Protein AF-A0A7S3GV35-F1 (afdb_monomer_lite)

Radius of gyration: 13.68 Å; chains: 1; bounding box: 38×31×29 Å

Secondary structure (DSSP, 8-state):
-HHHHHHHHHT-HHHHHHHHHHHHHHHT-TTTTTSHHHHHHHHHHHHHTT-HHHHHHHHHHHGGG-TT-HHHHHHHHHHHHHTT-HHHHHHHHTT---HHHHTT-

pLDDT: mean 87.16, std 9.18, range [46.47, 96.06]

Foldseek 3Di:
DVLCVVCVVVVPPVSLVVLLVVLCVQLVDPVRVPPLSSLVSQLSNCVSVLVLVSSLVSLVVCCVVCVQPQVSLQSNLVSCVSVVVNVSSVVSNVSRDDVVSVVVD

Structure (mmCIF, N/CA/C/O backbone):
data_AF-A0A7S3GV35-F1
#
_entry.id   AF-A0A7S3GV35-F1
#
loop_
_atom_site.group_PDB
_atom_site.id
_atom_site.type_symbol
_atom_site.label_atom_id
_atom_site.label_alt_id
_atom_site.label_comp_id
_atom_site.label_asym_id
_atom_site.label_entity_id
_atom_site.label_seq_id
_atom_site.pdbx_PDB_ins_code
_atom_site.Cartn_x
_atom_site.Cartn_y
_atom_site.Cartn_z
_atom_site.occupancy
_atom_site.B_iso_or_equiv
_atom_site.auth_seq_id
_atom_site.auth_comp_id
_atom_site.auth_asym_id
_atom_site.auth_atom_id
_atom_site.pdbx_PDB_model_num
ATOM 1 N N . VAL A 1 1 ? 1.667 -3.696 -10.466 1.00 68.44 1 VAL A N 1
ATOM 2 C CA . VAL A 1 1 ? 0.204 -3.793 -10.217 1.00 68.44 1 VAL A CA 1
ATOM 3 C C . VAL A 1 1 ? -0.459 -4.947 -10.975 1.00 68.44 1 VAL A C 1
ATOM 5 O O . VAL A 1 1 ? -1.003 -5.819 -10.318 1.00 68.44 1 VAL A O 1
ATOM 8 N N . VAL A 1 2 ? -0.361 -5.042 -12.312 1.00 70.31 2 VAL A N 1
ATOM 9 C CA . VAL A 1 2 ? -1.050 -6.094 -13.109 1.00 70.31 2 VAL A CA 1
ATOM 10 C C . VAL A 1 2 ? -0.756 -7.526 -12.635 1.00 70.31 2 VAL A C 1
ATOM 12 O O . VAL A 1 2 ? -1.682 -8.295 -12.399 1.00 70.31 2 VAL A O 1
ATOM 15 N N . PHE A 1 3 ? 0.516 -7.878 -12.426 1.00 65.75 3 PHE A N 1
ATOM 16 C CA . PHE A 1 3 ? 0.887 -9.212 -11.937 1.00 65.75 3 PHE A CA 1
ATOM 17 C C . PHE A 1 3 ? 0.432 -9.492 -10.499 1.0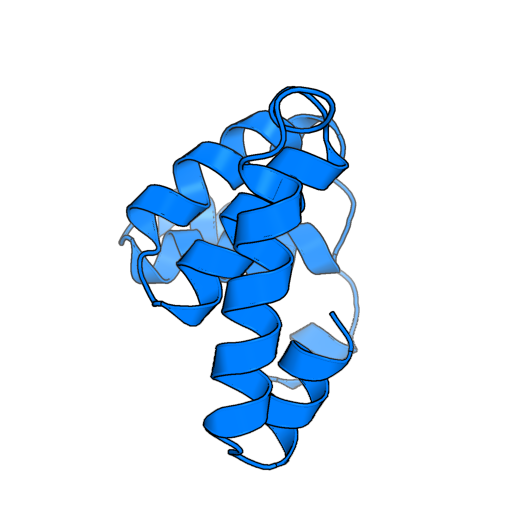0 65.75 3 PHE A C 1
ATOM 19 O O . PHE A 1 3 ? 0.092 -10.629 -10.185 1.00 65.75 3 PHE A O 1
ATOM 26 N N . ALA A 1 4 ? 0.370 -8.464 -9.647 1.00 71.50 4 ALA A N 1
ATOM 27 C CA . ALA A 1 4 ? -0.138 -8.599 -8.284 1.00 71.50 4 ALA A CA 1
ATOM 28 C C . ALA A 1 4 ? -1.649 -8.875 -8.298 1.00 71.50 4 ALA A C 1
ATOM 30 O O . ALA A 1 4 ? -2.089 -9.864 -7.721 1.00 71.50 4 ALA A O 1
ATOM 31 N N . ALA A 1 5 ? -2.416 -8.075 -9.046 1.00 73.31 5 ALA A N 1
ATOM 32 C CA . ALA A 1 5 ? -3.859 -8.246 -9.196 1.00 73.31 5 ALA A CA 1
ATOM 33 C C . ALA A 1 5 ? -4.220 -9.601 -9.831 1.00 73.31 5 ALA A C 1
ATOM 35 O O . ALA A 1 5 ? -5.125 -10.293 -9.364 1.00 73.31 5 ALA A O 1
ATOM 36 N N . LEU A 1 6 ? -3.483 -10.022 -10.866 1.00 70.75 6 LEU A N 1
ATOM 37 C CA . LEU A 1 6 ? -3.679 -11.328 -11.495 1.00 70.75 6 LEU A CA 1
ATOM 38 C C . LEU A 1 6 ? -3.332 -12.467 -10.530 1.00 70.75 6 LEU A C 1
ATOM 40 O O . LEU A 1 6 ? -4.125 -13.389 -10.370 1.00 70.75 6 LEU A O 1
ATOM 44 N N . GLY A 1 7 ? -2.188 -12.377 -9.848 1.00 69.75 7 GLY A N 1
ATOM 45 C CA . GLY A 1 7 ? -1.753 -13.373 -8.873 1.00 69.75 7 GLY A CA 1
ATOM 46 C C . GLY A 1 7 ? -2.726 -13.534 -7.707 1.00 69.75 7 GLY A C 1
ATOM 47 O O . GLY A 1 7 ? -3.019 -14.665 -7.324 1.00 69.75 7 GLY A O 1
ATOM 48 N N . GLN A 1 8 ? -3.278 -12.433 -7.190 1.00 79.06 8 GLN A N 1
ATOM 49 C CA . GLN A 1 8 ? -4.312 -12.453 -6.152 1.00 79.06 8 GLN A CA 1
ATOM 50 C C . GLN A 1 8 ? -5.602 -13.100 -6.663 1.00 79.06 8 GLN A C 1
ATOM 52 O O . GLN A 1 8 ? -6.119 -14.016 -6.027 1.00 79.06 8 GLN A O 1
ATOM 57 N N . LYS A 1 9 ? -6.083 -12.694 -7.845 1.00 80.75 9 LYS A N 1
ATOM 58 C CA . LYS A 1 9 ? -7.329 -13.214 -8.424 1.00 80.75 9 LYS A CA 1
ATOM 59 C C . LYS A 1 9 ? -7.258 -14.706 -8.755 1.00 80.75 9 LYS A C 1
ATOM 61 O O . LYS A 1 9 ? -8.240 -15.417 -8.577 1.00 80.75 9 LYS A O 1
ATOM 66 N N . THR A 1 10 ? -6.126 -15.184 -9.271 1.00 80.94 10 THR A N 1
ATOM 67 C CA . THR A 1 10 ? -5.974 -16.581 -9.712 1.00 80.94 10 THR A CA 1
ATOM 68 C C . THR A 1 10 ? -5.291 -17.470 -8.672 1.00 80.94 10 THR A C 1
ATOM 70 O O . THR A 1 10 ? -5.025 -18.635 -8.961 1.00 80.94 10 THR A O 1
ATOM 73 N N . GLY A 1 11 ? -4.909 -16.931 -7.509 1.00 82.12 11 GLY A N 1
ATOM 74 C CA . GLY A 1 11 ? -4.087 -17.632 -6.514 1.00 82.12 11 GLY A CA 1
ATOM 75 C C . GLY A 1 11 ? -2.702 -18.054 -7.029 1.00 82.12 11 GLY A C 1
ATOM 76 O O . GLY A 1 11 ? -2.082 -18.969 -6.483 1.00 82.12 11 GLY A O 1
ATOM 77 N N . SER A 1 12 ? -2.207 -17.433 -8.106 1.00 88.19 12 SER A N 1
ATOM 78 C CA . SER A 1 12 ? -0.971 -17.860 -8.762 1.00 88.19 12 SER A CA 1
ATOM 79 C C . SER A 1 12 ? 0.256 -17.323 -8.034 1.00 88.19 12 SER A C 1
ATOM 81 O O . SER A 1 12 ? 0.581 -16.136 -8.097 1.00 88.19 12 SER A O 1
ATOM 83 N N . ARG A 1 13 ? 0.988 -18.233 -7.387 1.00 85.69 13 ARG A N 1
ATOM 84 C CA . ARG A 1 13 ? 2.236 -17.919 -6.676 1.00 85.69 13 ARG A CA 1
ATOM 85 C C . ARG A 1 13 ? 3.328 -17.371 -7.596 1.00 85.69 13 ARG A C 1
ATOM 87 O O . ARG A 1 13 ? 4.116 -16.540 -7.161 1.00 85.69 13 ARG A O 1
ATOM 94 N N . GLU A 1 14 ? 3.369 -17.808 -8.852 1.00 87.25 14 GLU A N 1
ATOM 95 C CA . GLU A 1 14 ? 4.352 -17.337 -9.836 1.00 87.25 14 GLU A CA 1
ATOM 96 C C . GLU A 1 14 ? 4.142 -15.862 -10.177 1.00 87.25 14 GLU A C 1
ATOM 98 O O . GLU A 1 14 ? 5.087 -15.077 -10.124 1.00 87.25 14 GLU A O 1
ATOM 103 N N . HIS A 1 15 ? 2.894 -15.460 -10.433 1.00 85.31 15 HIS A N 1
ATOM 104 C CA . HIS A 1 15 ? 2.562 -14.064 -10.709 1.00 85.31 15 HIS A CA 1
ATOM 105 C C . HIS A 1 15 ? 2.813 -13.162 -9.493 1.00 85.31 15 HIS A C 1
ATOM 107 O O . HIS A 1 15 ? 3.324 -12.055 -9.655 1.00 85.31 15 HIS A O 1
ATOM 113 N N . LEU A 1 16 ? 2.536 -13.646 -8.275 1.00 82.44 16 LEU A N 1
ATOM 114 C CA . LEU A 1 16 ? 2.859 -12.915 -7.043 1.00 82.44 16 LEU A CA 1
ATOM 115 C C . LEU A 1 16 ? 4.374 -12.739 -6.864 1.00 82.44 16 LEU A C 1
ATOM 117 O O . LEU A 1 16 ? 4.830 -11.644 -6.540 1.00 82.44 16 LEU A O 1
ATOM 121 N N . LYS A 1 17 ? 5.165 -13.783 -7.139 1.00 87.31 17 LYS A N 1
ATOM 122 C CA . LYS A 1 17 ? 6.631 -13.714 -7.079 1.00 87.31 17 LYS A CA 1
ATOM 123 C C . LYS A 1 17 ? 7.198 -12.753 -8.125 1.00 87.31 17 LYS A C 1
ATOM 125 O O . LYS A 1 17 ? 8.089 -11.968 -7.814 1.00 87.31 17 LYS A O 1
ATOM 130 N N . LEU A 1 18 ? 6.666 -12.776 -9.347 1.00 87.94 18 LEU A N 1
ATOM 131 C CA . LEU A 1 18 ? 7.079 -11.848 -10.399 1.00 87.94 18 LEU A CA 1
ATOM 132 C C . LEU A 1 18 ? 6.726 -10.400 -10.035 1.00 87.94 18 LEU A C 1
ATOM 134 O O . LEU A 1 18 ? 7.547 -9.502 -10.206 1.00 87.94 18 LEU A O 1
ATOM 138 N N . ALA A 1 19 ? 5.533 -10.171 -9.480 1.00 85.38 19 ALA A N 1
ATOM 139 C CA . ALA A 1 19 ? 5.135 -8.855 -8.992 1.00 85.38 19 ALA A CA 1
ATOM 140 C C . ALA A 1 19 ? 6.102 -8.334 -7.920 1.00 85.38 19 ALA A C 1
ATOM 142 O O . ALA A 1 19 ? 6.559 -7.199 -8.019 1.00 85.38 19 ALA A O 1
ATOM 143 N N . GLN A 1 20 ? 6.462 -9.177 -6.949 1.00 86.62 20 GLN A N 1
ATOM 144 C CA . GLN A 1 20 ? 7.430 -8.841 -5.907 1.00 86.62 20 GLN A CA 1
ATOM 145 C C . GLN A 1 20 ? 8.790 -8.430 -6.495 1.00 86.62 20 GLN A C 1
ATOM 147 O O . GLN A 1 20 ? 9.328 -7.389 -6.127 1.00 86.62 20 GLN A O 1
ATOM 152 N N . GLN A 1 21 ? 9.329 -9.212 -7.436 1.00 88.50 21 GLN A N 1
ATOM 153 C CA . GLN A 1 21 ? 10.618 -8.915 -8.071 1.00 88.50 21 GLN A CA 1
ATOM 154 C C . GLN A 1 21 ? 10.603 -7.572 -8.807 1.00 88.50 21 GLN A C 1
ATOM 156 O O . GLN A 1 21 ? 11.550 -6.797 -8.695 1.00 88.50 21 GLN A O 1
ATOM 161 N N . LEU A 1 22 ? 9.516 -7.273 -9.523 1.00 88.25 22 LEU A N 1
ATOM 162 C CA . LEU A 1 22 ? 9.362 -6.003 -10.233 1.00 88.25 22 LEU A CA 1
ATOM 163 C C . LEU A 1 22 ? 9.253 -4.818 -9.269 1.00 88.25 22 LEU A C 1
ATOM 165 O O . LEU A 1 22 ? 9.874 -3.782 -9.498 1.00 88.25 22 LEU A O 1
ATOM 169 N N . PHE A 1 23 ? 8.505 -4.972 -8.176 1.00 88.75 23 PHE A N 1
ATOM 170 C CA . PHE A 1 23 ? 8.389 -3.932 -7.159 1.00 88.75 23 PHE A CA 1
ATOM 171 C C . PHE A 1 23 ? 9.719 -3.654 -6.457 1.00 88.75 23 PHE A C 1
ATOM 173 O O . PHE A 1 23 ? 10.083 -2.493 -6.284 1.00 88.75 23 PHE A O 1
ATOM 180 N N . GLN A 1 24 ? 10.471 -4.699 -6.109 1.00 85.31 24 GLN A N 1
ATOM 181 C CA . GLN A 1 24 ? 11.794 -4.545 -5.513 1.00 85.31 24 GLN A CA 1
ATOM 182 C C . GLN A 1 24 ? 12.781 -3.883 -6.481 1.00 85.31 24 GLN A C 1
ATOM 184 O O . GLN A 1 24 ? 13.547 -3.023 -6.061 1.00 85.31 24 GLN A O 1
ATOM 189 N N . LEU A 1 25 ? 12.750 -4.244 -7.769 1.00 88.25 25 LEU A N 1
ATOM 190 C CA . LEU A 1 25 ? 13.627 -3.656 -8.784 1.00 88.25 25 LEU A CA 1
ATOM 191 C C . LEU A 1 25 ? 13.447 -2.135 -8.886 1.00 88.25 25 LEU A C 1
ATOM 193 O O . LEU A 1 25 ? 14.431 -1.402 -8.915 1.00 88.25 25 LEU A O 1
ATOM 197 N N . VAL A 1 26 ? 12.198 -1.664 -8.925 1.00 84.50 26 VAL A N 1
ATOM 198 C CA . VAL A 1 26 ? 11.899 -0.226 -8.999 1.00 84.50 26 VAL A CA 1
ATOM 199 C C . VAL A 1 26 ? 12.198 0.456 -7.668 1.00 84.50 26 VAL A C 1
ATOM 201 O O . VAL A 1 26 ? 12.875 1.477 -7.636 1.00 84.50 26 VAL A O 1
ATOM 204 N N . GLY A 1 27 ? 11.742 -0.122 -6.557 1.00 80.44 27 GLY A N 1
ATOM 205 C CA . GLY A 1 27 ? 11.876 0.484 -5.236 1.00 80.44 27 GLY A CA 1
ATOM 206 C C . GLY A 1 27 ? 13.316 0.582 -4.719 1.00 80.44 27 GLY A C 1
ATOM 207 O O . GLY A 1 27 ? 13.637 1.512 -3.983 1.00 80.44 27 GLY A O 1
ATOM 208 N N . ALA A 1 28 ? 14.193 -0.336 -5.133 1.00 83.94 28 ALA A N 1
ATOM 209 C CA . ALA A 1 28 ? 15.619 -0.312 -4.808 1.00 83.94 28 ALA A CA 1
ATOM 210 C C . ALA A 1 28 ? 16.471 0.466 -5.829 1.00 83.94 28 ALA A C 1
ATOM 212 O O . ALA A 1 28 ? 17.685 0.576 -5.649 1.00 83.94 28 ALA A O 1
ATOM 213 N N . SER A 1 29 ? 15.873 0.989 -6.908 1.00 87.31 29 SER A N 1
ATOM 214 C CA . SER A 1 29 ? 16.602 1.787 -7.895 1.00 87.31 29 SER A CA 1
ATOM 215 C C . SER A 1 29 ? 17.080 3.095 -7.274 1.00 87.31 29 SER A C 1
ATOM 217 O O . SER A 1 29 ? 16.279 3.852 -6.732 1.00 87.31 29 SER A O 1
ATOM 219 N N . ALA A 1 30 ? 18.366 3.413 -7.435 1.00 80.38 30 ALA A N 1
ATOM 220 C CA . ALA A 1 30 ? 18.949 4.663 -6.945 1.00 80.38 30 ALA A CA 1
ATOM 221 C C . ALA A 1 30 ? 18.307 5.924 -7.557 1.00 80.38 30 ALA A C 1
ATOM 223 O O . ALA A 1 30 ? 18.396 6.994 -6.966 1.00 80.38 30 ALA A O 1
ATOM 224 N N . SER A 1 31 ? 17.667 5.815 -8.729 1.00 82.56 31 SER A N 1
ATOM 225 C CA . SER A 1 31 ? 16.936 6.935 -9.339 1.00 82.56 31 SER A CA 1
ATOM 226 C C . SER A 1 31 ? 15.533 7.123 -8.763 1.00 82.56 31 SER A C 1
ATOM 228 O O . SER A 1 31 ? 15.029 8.241 -8.749 1.00 82.56 31 SER A O 1
ATOM 230 N N . GLU A 1 32 ? 14.905 6.045 -8.282 1.00 78.50 32 GLU A N 1
ATOM 231 C CA . GLU A 1 32 ? 13.486 6.041 -7.913 1.00 78.50 32 GLU A CA 1
ATOM 232 C C . GLU A 1 32 ? 13.251 5.911 -6.405 1.00 78.50 32 GLU A C 1
AT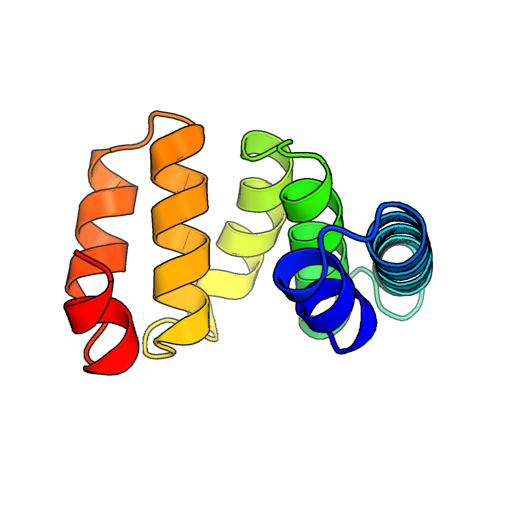OM 234 O O . GLU A 1 32 ? 12.150 6.212 -5.951 1.00 78.50 32 GLU A O 1
ATOM 239 N N . CYS A 1 33 ? 14.235 5.479 -5.609 1.00 79.62 33 CYS A N 1
ATOM 240 C CA . CYS A 1 33 ? 14.041 5.118 -4.198 1.00 79.62 33 CYS A CA 1
ATOM 241 C C . CYS A 1 33 ? 13.493 6.263 -3.331 1.00 79.62 33 CYS A C 1
ATOM 243 O O . CYS A 1 33 ? 12.722 6.020 -2.402 1.00 79.62 33 CYS A O 1
ATOM 245 N N . ASP A 1 34 ? 13.838 7.510 -3.663 1.00 84.62 34 ASP A N 1
ATOM 246 C CA . ASP A 1 34 ? 13.355 8.709 -2.967 1.00 84.62 34 ASP A CA 1
ATOM 247 C C . ASP A 1 34 ? 12.152 9.375 -3.640 1.00 84.62 34 ASP A C 1
ATOM 249 O O . ASP A 1 34 ? 11.679 10.420 -3.196 1.00 84.62 34 ASP A O 1
ATOM 253 N N . THR A 1 35 ? 11.601 8.745 -4.673 1.00 92.12 35 THR A N 1
ATOM 254 C CA . THR A 1 35 ? 10.385 9.207 -5.339 1.00 92.12 35 THR A CA 1
ATOM 255 C C . THR A 1 35 ? 9.141 8.571 -4.721 1.00 92.12 35 THR A C 1
ATOM 257 O O . THR A 1 35 ? 9.186 7.500 -4.106 1.00 92.12 35 THR A O 1
ATOM 260 N N . ILE A 1 36 ? 7.990 9.215 -4.923 1.00 91.38 36 ILE A N 1
ATOM 261 C CA . ILE A 1 36 ? 6.693 8.667 -4.515 1.00 91.38 36 ILE A CA 1
ATOM 262 C C . ILE A 1 36 ? 6.435 7.291 -5.171 1.00 91.38 36 ILE A C 1
ATOM 264 O O . ILE A 1 36 ? 6.148 6.347 -4.428 1.00 91.38 36 ILE A O 1
ATOM 268 N N . PRO A 1 37 ? 6.602 7.108 -6.501 1.00 89.38 37 PRO A N 1
ATOM 269 C CA . PRO A 1 37 ? 6.408 5.803 -7.139 1.00 89.38 37 PRO A CA 1
ATOM 270 C C . PRO A 1 37 ? 7.340 4.705 -6.609 1.00 89.38 37 PRO A C 1
ATOM 272 O O . PRO A 1 37 ? 6.898 3.571 -6.409 1.00 89.38 37 PRO A O 1
ATOM 275 N N . GLY A 1 38 ? 8.611 5.018 -6.333 1.00 89.94 38 GLY A N 1
ATOM 276 C CA . GLY A 1 38 ? 9.552 4.045 -5.767 1.00 89.94 38 GLY A CA 1
ATOM 277 C C . GLY A 1 38 ? 9.147 3.585 -4.366 1.00 89.94 38 GLY A C 1
ATOM 278 O O . GLY A 1 38 ? 9.149 2.385 -4.076 1.00 89.94 38 GLY A O 1
ATOM 279 N N . ARG A 1 39 ? 8.689 4.515 -3.519 1.00 93.00 39 ARG A N 1
ATOM 280 C CA . ARG A 1 39 ? 8.165 4.204 -2.179 1.00 93.00 39 ARG A CA 1
ATOM 281 C C . ARG A 1 39 ? 6.880 3.375 -2.241 1.00 93.00 39 ARG A C 1
ATOM 283 O O . ARG A 1 39 ? 6.758 2.408 -1.495 1.00 93.00 39 ARG A O 1
ATOM 290 N N . GLN A 1 40 ? 5.967 3.673 -3.168 1.00 91.56 40 GLN A N 1
ATOM 291 C CA . GLN A 1 40 ? 4.777 2.842 -3.413 1.00 91.56 40 GLN A CA 1
ATOM 292 C C . GLN A 1 40 ? 5.145 1.423 -3.882 1.00 91.56 40 GLN A C 1
ATOM 294 O O . GLN A 1 40 ? 4.502 0.451 -3.475 1.00 91.56 40 GLN A O 1
ATOM 299 N N . CYS A 1 41 ? 6.204 1.277 -4.687 1.00 90.69 41 CYS A N 1
ATOM 300 C CA . CYS A 1 41 ? 6.709 -0.035 -5.092 1.00 90.69 41 CYS A CA 1
ATOM 301 C C . CYS A 1 41 ? 7.251 -0.826 -3.895 1.00 90.69 41 CYS A C 1
ATOM 303 O O . CYS A 1 41 ? 6.862 -1.979 -3.712 1.00 90.69 41 CYS A O 1
ATOM 305 N N . MET A 1 42 ? 8.078 -0.217 -3.038 1.00 91.88 42 MET A N 1
ATOM 306 C CA . MET A 1 42 ? 8.567 -0.892 -1.828 1.00 91.88 42 MET A CA 1
ATOM 307 C C . MET A 1 42 ? 7.431 -1.264 -0.870 1.00 91.88 42 MET A C 1
ATOM 309 O O . MET A 1 42 ? 7.396 -2.400 -0.399 1.00 91.88 42 MET A O 1
ATOM 313 N N . ALA A 1 43 ? 6.462 -0.366 -0.651 1.00 93.25 43 ALA A N 1
ATOM 314 C CA . ALA A 1 43 ? 5.265 -0.666 0.133 1.00 93.25 43 ALA A CA 1
ATOM 315 C C . ALA A 1 43 ? 4.532 -1.900 -0.417 1.00 93.25 43 ALA A C 1
ATOM 317 O O . ALA A 1 43 ? 4.284 -2.850 0.320 1.00 93.25 43 ALA A O 1
ATOM 318 N N . SER A 1 44 ? 4.268 -1.926 -1.729 1.00 91.25 44 SER A N 1
ATOM 319 C CA . SER A 1 44 ? 3.594 -3.044 -2.405 1.00 91.25 44 SER A CA 1
ATOM 320 C C . SER A 1 44 ? 4.378 -4.357 -2.293 1.00 91.25 44 SER A C 1
ATOM 322 O O . SER A 1 44 ? 3.785 -5.423 -2.136 1.00 91.25 44 SER A O 1
ATOM 324 N N . CYS A 1 45 ? 5.712 -4.298 -2.352 1.00 91.38 45 CYS A N 1
ATOM 325 C CA . CYS A 1 45 ? 6.582 -5.461 -2.176 1.00 91.38 45 CYS A CA 1
ATOM 326 C C . CYS A 1 45 ? 6.403 -6.089 -0.786 1.00 91.38 45 CYS A C 1
ATOM 328 O O . CYS A 1 45 ? 6.113 -7.282 -0.676 1.00 91.38 45 CYS A O 1
ATOM 330 N N . PHE A 1 46 ? 6.510 -5.276 0.268 1.00 91.69 46 PHE A N 1
ATOM 331 C CA . PHE A 1 46 ? 6.339 -5.738 1.645 1.00 91.69 46 PHE A CA 1
ATOM 332 C C . PHE A 1 46 ? 4.905 -6.179 1.944 1.00 91.69 46 PHE A C 1
ATOM 334 O O . PHE A 1 46 ? 4.700 -7.154 2.669 1.00 91.69 46 PHE A O 1
ATOM 341 N N . PHE A 1 47 ? 3.916 -5.548 1.310 1.00 90.75 47 PHE A N 1
ATOM 342 C CA . PHE A 1 47 ? 2.517 -5.956 1.406 1.00 90.75 47 PHE A CA 1
ATOM 343 C C . PHE A 1 47 ? 2.300 -7.383 0.884 1.00 90.75 47 PHE A C 1
ATOM 345 O O . PHE A 1 47 ? 1.670 -8.205 1.550 1.00 90.75 47 PHE A O 1
ATOM 352 N N . LEU A 1 48 ? 2.881 -7.724 -0.275 1.00 88.50 48 LEU A N 1
ATOM 353 C CA . LEU A 1 48 ? 2.825 -9.087 -0.822 1.00 88.50 48 LEU A CA 1
ATOM 354 C C . LEU A 1 48 ? 3.526 -10.116 0.079 1.00 88.50 48 LEU A C 1
ATOM 356 O O . LEU A 1 48 ? 3.123 -11.280 0.109 1.00 88.50 48 LEU A O 1
ATOM 360 N N . LEU A 1 49 ? 4.544 -9.687 0.829 1.00 89.44 49 LEU A N 1
ATOM 361 C CA . LEU A 1 49 ? 5.258 -10.508 1.809 1.00 89.44 49 LEU A CA 1
ATOM 362 C C . LEU A 1 49 ? 4.558 -10.595 3.169 1.00 89.44 49 LEU A C 1
ATOM 364 O O . LEU A 1 49 ? 5.021 -11.337 4.033 1.00 89.44 49 LEU A O 1
ATOM 368 N N . LYS A 1 50 ? 3.450 -9.867 3.359 1.00 91.00 50 LYS A N 1
ATOM 369 C CA . LYS A 1 50 ? 2.762 -9.702 4.650 1.00 91.00 50 LYS A CA 1
ATOM 370 C C . LYS A 1 50 ? 3.651 -9.098 5.746 1.00 91.00 50 LYS A C 1
ATOM 372 O O . LYS A 1 50 ? 3.394 -9.294 6.930 1.00 91.00 50 LYS A O 1
ATOM 377 N N . GLN A 1 51 ? 4.687 -8.357 5.359 1.00 93.75 51 GLN A N 1
ATOM 378 C CA . GLN A 1 51 ? 5.539 -7.592 6.270 1.00 93.75 51 GLN A CA 1
ATOM 379 C C . GLN A 1 51 ? 4.945 -6.193 6.435 1.00 93.75 51 GLN A C 1
ATOM 381 O O . GLN A 1 51 ? 5.416 -5.217 5.852 1.00 93.75 51 GLN A O 1
ATOM 386 N N . PHE A 1 52 ? 3.834 -6.110 7.163 1.00 94.31 52 PHE A N 1
ATOM 387 C CA . PHE A 1 52 ? 3.041 -4.883 7.224 1.00 94.31 52 PHE A CA 1
ATOM 388 C C . PHE A 1 52 ? 3.749 -3.744 7.962 1.00 94.31 52 PHE A C 1
ATOM 390 O O . PHE A 1 52 ? 3.612 -2.601 7.539 1.00 94.31 52 PHE A O 1
ATOM 397 N N . ASP A 1 53 ? 4.564 -4.038 8.978 1.00 95.56 53 ASP A N 1
ATOM 398 C CA . ASP A 1 53 ? 5.382 -3.025 9.659 1.00 95.56 53 ASP A CA 1
ATOM 399 C C . ASP A 1 53 ? 6.343 -2.325 8.687 1.00 95.56 53 ASP A C 1
ATOM 401 O O . ASP A 1 53 ? 6.389 -1.095 8.625 1.00 95.56 53 ASP A O 1
ATOM 405 N N . ASP A 1 54 ? 7.044 -3.105 7.858 1.00 94.62 54 ASP A N 1
ATOM 406 C CA . ASP A 1 54 ? 7.950 -2.577 6.837 1.00 94.62 54 ASP A CA 1
ATOM 407 C C . ASP A 1 54 ? 7.174 -1.806 5.760 1.00 94.62 54 ASP A C 1
ATOM 409 O O . ASP A 1 54 ? 7.576 -0.711 5.366 1.00 94.62 54 ASP A O 1
ATOM 413 N N . ALA A 1 55 ? 6.019 -2.320 5.319 1.00 94.69 55 ALA A N 1
ATOM 414 C CA . ALA A 1 55 ? 5.159 -1.628 4.358 1.00 94.69 55 ALA A CA 1
ATOM 415 C C . ALA A 1 55 ? 4.692 -0.258 4.885 1.00 94.69 55 ALA A C 1
ATOM 417 O O . ALA A 1 55 ? 4.700 0.729 4.142 1.00 94.69 55 ALA A O 1
ATOM 418 N N . LEU A 1 56 ? 4.339 -0.172 6.172 1.00 95.94 56 LEU A N 1
ATOM 419 C CA . LEU A 1 56 ? 3.878 1.062 6.806 1.00 95.94 56 LEU A CA 1
ATOM 420 C C . LEU A 1 56 ? 4.950 2.149 6.850 1.00 95.94 56 LEU A C 1
ATOM 422 O O . LEU A 1 56 ? 4.594 3.320 6.736 1.00 95.94 56 LEU A O 1
ATOM 426 N N . VAL A 1 57 ? 6.240 1.808 6.945 1.00 95.75 57 VAL A N 1
ATOM 427 C CA . VAL A 1 57 ? 7.329 2.801 6.858 1.00 95.75 57 VAL A CA 1
ATOM 428 C C . VAL A 1 57 ? 7.238 3.584 5.545 1.00 95.75 57 VAL A C 1
ATOM 430 O O . VAL A 1 57 ? 7.302 4.818 5.535 1.00 95.75 57 VAL A O 1
ATOM 433 N N . TYR A 1 58 ? 7.022 2.881 4.431 1.00 94.94 58 TYR A N 1
ATOM 434 C CA . TYR A 1 58 ? 6.898 3.503 3.115 1.00 94.94 58 TYR A CA 1
ATOM 435 C C . TYR A 1 58 ? 5.560 4.220 2.949 1.00 94.94 58 TYR A C 1
ATOM 437 O O . TYR A 1 58 ? 5.552 5.375 2.518 1.00 94.94 58 TYR A O 1
ATOM 445 N N . LEU A 1 59 ? 4.445 3.592 3.338 1.00 94.69 59 LEU A N 1
ATOM 446 C CA . LEU A 1 59 ? 3.116 4.199 3.216 1.00 94.69 59 LEU A CA 1
ATOM 447 C C . LEU A 1 59 ? 3.007 5.497 4.029 1.00 94.69 59 LEU A C 1
ATOM 449 O O . LEU A 1 59 ? 2.573 6.515 3.494 1.00 94.69 59 LEU A O 1
ATOM 453 N N . LYS A 1 60 ? 3.495 5.519 5.278 1.00 95.25 60 LYS A N 1
ATOM 454 C CA . LYS A 1 60 ? 3.517 6.730 6.120 1.00 95.25 60 LYS A CA 1
ATOM 455 C C . LYS A 1 60 ? 4.315 7.862 5.476 1.00 95.25 60 LYS A C 1
ATOM 457 O O . LYS A 1 60 ? 3.915 9.019 5.581 1.00 95.25 60 LYS A O 1
ATOM 462 N N . SER A 1 61 ? 5.399 7.540 4.765 1.00 95.00 61 SER A N 1
ATOM 463 C CA . SER A 1 61 ? 6.233 8.548 4.098 1.00 95.00 61 SER A CA 1
ATOM 464 C C . SER A 1 61 ? 5.560 9.225 2.899 1.00 95.00 61 SER A C 1
ATOM 466 O O . SER A 1 61 ? 5.911 10.356 2.572 1.00 95.00 61 SER A O 1
ATOM 468 N N . VAL A 1 62 ? 4.580 8.568 2.265 1.00 94.69 62 VAL A N 1
ATOM 469 C CA . VAL A 1 62 ? 3.848 9.120 1.112 1.00 94.69 62 VAL A CA 1
ATOM 470 C C . VAL A 1 62 ? 2.402 9.517 1.433 1.00 94.69 62 VAL A C 1
ATOM 472 O O . VAL A 1 62 ? 1.776 10.205 0.633 1.00 94.69 62 VAL A O 1
ATOM 475 N N . LYS A 1 63 ? 1.886 9.171 2.619 1.00 93.62 63 LYS A N 1
ATOM 476 C CA . LYS A 1 63 ? 0.527 9.499 3.092 1.00 93.62 63 LYS A CA 1
ATOM 477 C C . LYS A 1 63 ? 0.094 10.955 2.844 1.00 93.62 63 LYS A C 1
ATOM 479 O O . LYS A 1 63 ? -1.034 11.141 2.391 1.00 93.62 63 LYS A O 1
ATOM 484 N N . PRO A 1 64 ? 0.930 11.994 3.068 1.00 94.25 64 PRO A N 1
ATOM 485 C CA . PRO A 1 64 ? 0.516 13.382 2.835 1.00 94.25 64 PRO A CA 1
ATOM 486 C C . PRO A 1 64 ? 0.095 13.696 1.392 1.00 94.25 64 PRO A C 1
ATOM 488 O O . PRO A 1 64 ? -0.618 14.671 1.175 1.00 94.25 64 PRO A O 1
ATOM 491 N N . TYR A 1 65 ? 0.522 12.889 0.415 1.00 92.69 65 TYR A N 1
ATOM 492 C CA . TYR A 1 65 ? 0.202 13.075 -1.003 1.00 92.69 65 TYR A CA 1
ATOM 493 C C . TYR A 1 65 ? -1.090 12.359 -1.437 1.00 92.69 65 TYR A C 1
ATOM 495 O O . TYR A 1 65 ? -1.581 12.630 -2.529 1.00 92.69 65 TYR A O 1
ATOM 503 N N . PHE A 1 66 ? -1.644 11.474 -0.598 1.00 91.94 66 PHE A N 1
ATOM 504 C CA . PHE A 1 66 ? -2.747 10.562 -0.943 1.00 91.94 66 PHE A CA 1
ATOM 505 C C . PHE A 1 66 ? -3.876 10.545 0.098 1.00 91.94 66 PHE A C 1
ATOM 507 O O . PHE A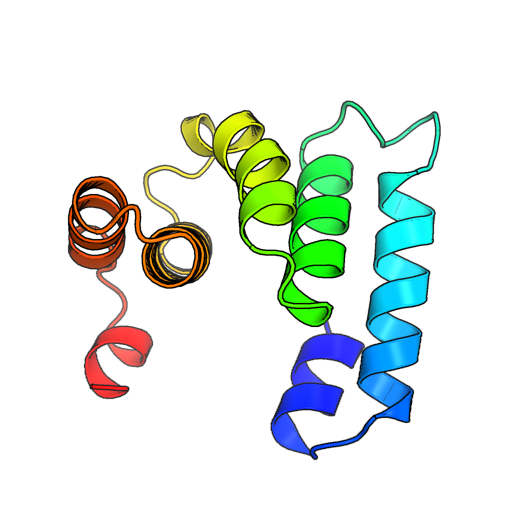 1 66 ? -4.657 9.606 0.157 1.00 91.94 66 PHE A O 1
ATOM 514 N N . SER A 1 67 ? -3.991 11.577 0.935 1.00 82.06 67 SER A N 1
ATOM 515 C CA . SER A 1 67 ? -4.963 11.607 2.041 1.00 82.06 67 SER A CA 1
ATOM 516 C C . SER A 1 67 ? -6.432 11.456 1.619 1.00 82.06 67 SER A C 1
ATOM 518 O O . SER A 1 67 ? -7.240 11.004 2.421 1.00 82.06 67 SER A O 1
ATOM 520 N N . ASN A 1 68 ? -6.778 11.806 0.378 1.00 88.19 68 ASN A N 1
ATOM 521 C CA . ASN A 1 68 ? -8.131 11.661 -0.176 1.00 88.19 68 ASN A CA 1
ATOM 522 C C . ASN A 1 68 ? -8.239 10.526 -1.210 1.00 88.19 68 ASN A C 1
ATOM 524 O O . ASN A 1 68 ? -9.214 10.477 -1.955 1.00 88.19 68 ASN A O 1
ATOM 528 N N . ASP A 1 69 ? -7.220 9.676 -1.322 1.00 93.06 69 ASP A N 1
ATOM 529 C CA . ASP A 1 69 ? -7.207 8.559 -2.262 1.00 93.06 69 ASP A CA 1
ATOM 530 C C . ASP A 1 69 ? -7.757 7.307 -1.568 1.00 93.06 69 ASP A C 1
ATOM 532 O O . ASP A 1 69 ? -7.211 6.840 -0.566 1.00 93.06 69 ASP A O 1
ATOM 536 N N . ASP A 1 70 ? -8.880 6.801 -2.073 1.00 90.44 70 ASP A N 1
ATOM 537 C CA . ASP A 1 70 ? -9.585 5.671 -1.466 1.00 90.44 70 ASP A CA 1
ATOM 538 C C . ASP A 1 70 ? -8.770 4.374 -1.532 1.00 90.44 70 ASP A C 1
ATOM 540 O O . ASP A 1 70 ? -8.760 3.622 -0.557 1.00 90.44 70 ASP A O 1
ATOM 544 N N . ASP A 1 71 ? -8.063 4.129 -2.641 1.00 90.00 71 ASP A N 1
ATOM 545 C CA . ASP A 1 71 ? -7.245 2.925 -2.823 1.00 90.00 71 ASP A CA 1
ATOM 546 C C . ASP A 1 71 ? -6.079 2.938 -1.816 1.00 90.00 71 ASP A C 1
ATOM 548 O O . ASP A 1 71 ? -5.817 1.949 -1.127 1.00 90.00 71 ASP A O 1
ATOM 552 N N . PHE A 1 72 ? -5.425 4.094 -1.655 1.00 92.94 72 PHE A N 1
ATOM 553 C CA . PHE A 1 72 ? -4.375 4.288 -0.659 1.00 92.94 72 PHE A CA 1
ATOM 554 C C . PHE A 1 72 ? -4.901 4.133 0.770 1.00 92.94 72 PHE A C 1
ATOM 556 O O . PHE A 1 72 ? -4.292 3.423 1.570 1.00 92.94 72 PHE A O 1
ATOM 563 N N . ASN A 1 73 ? -6.010 4.795 1.115 1.00 93.06 73 ASN A N 1
ATOM 564 C CA . ASN A 1 73 ? -6.578 4.751 2.463 1.00 93.06 73 ASN A CA 1
ATOM 565 C C . ASN A 1 73 ? -7.045 3.340 2.843 1.00 93.06 73 ASN A C 1
ATOM 567 O O . ASN A 1 73 ? -6.896 2.937 4.001 1.00 93.06 73 ASN A O 1
ATOM 571 N N . TRP A 1 74 ? -7.546 2.574 1.873 1.00 92.19 74 TRP A N 1
ATOM 572 C CA . TRP A 1 74 ? -7.876 1.167 2.048 1.00 92.19 74 TRP A CA 1
ATOM 573 C C . TRP A 1 74 ? -6.637 0.331 2.376 1.00 92.19 74 TRP A C 1
ATOM 575 O O . TRP A 1 74 ? -6.565 -0.263 3.455 1.00 92.19 74 TRP A O 1
ATOM 585 N N . ASP A 1 75 ? -5.627 0.338 1.502 1.00 92.69 75 ASP A N 1
ATOM 586 C CA . ASP A 1 75 ? -4.403 -0.446 1.698 1.00 92.69 75 ASP A CA 1
ATOM 587 C C . ASP A 1 75 ? -3.679 -0.041 2.989 1.00 92.69 75 ASP A C 1
ATOM 589 O O . ASP A 1 75 ? -3.228 -0.891 3.763 1.00 92.69 75 ASP A O 1
ATOM 593 N N . TYR A 1 76 ? -3.623 1.261 3.273 1.00 95.50 76 TYR A N 1
ATOM 594 C CA . TYR A 1 76 ? -3.050 1.799 4.500 1.00 95.50 76 TYR A CA 1
ATOM 595 C C . TYR A 1 76 ? -3.796 1.320 5.747 1.00 95.50 76 TYR A C 1
ATOM 597 O O . TYR A 1 76 ? -3.171 0.852 6.700 1.00 95.50 76 TYR A O 1
ATOM 605 N N . GLY A 1 77 ? -5.129 1.375 5.727 1.00 94.75 77 GLY A N 1
ATOM 606 C CA . GLY A 1 77 ? -5.965 0.893 6.818 1.00 94.75 77 GLY A CA 1
ATOM 607 C C . GLY A 1 77 ? -5.768 -0.597 7.098 1.00 94.75 77 GLY A C 1
ATOM 608 O O . GLY A 1 77 ? -5.616 -0.998 8.254 1.00 94.75 77 GLY A O 1
ATOM 609 N N . ILE A 1 78 ? -5.690 -1.417 6.045 1.00 94.00 78 ILE A N 1
ATOM 610 C CA . ILE A 1 78 ? -5.440 -2.860 6.153 1.00 94.00 78 ILE A CA 1
ATOM 611 C C . ILE A 1 78 ? -4.032 -3.140 6.692 1.00 94.00 78 ILE A C 1
ATOM 613 O O . ILE A 1 78 ? -3.875 -3.998 7.567 1.00 94.00 78 ILE A O 1
ATOM 617 N N . ALA A 1 79 ? -3.012 -2.409 6.232 1.00 95.69 79 ALA A N 1
ATOM 618 C CA . ALA A 1 79 ? -1.655 -2.532 6.760 1.00 95.69 79 ALA A CA 1
ATOM 619 C C . ALA A 1 79 ? -1.5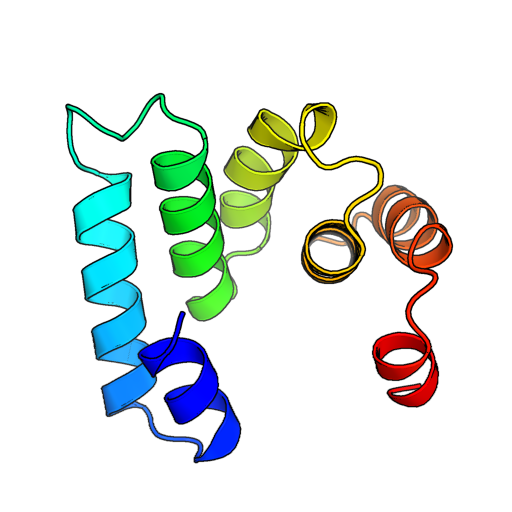94 -2.173 8.255 1.00 95.69 79 ALA A C 1
ATOM 621 O O . ALA A 1 79 ? -1.053 -2.949 9.042 1.00 95.69 79 ALA A O 1
ATOM 622 N N . CYS A 1 80 ? -2.216 -1.061 8.666 1.00 96.06 80 CYS A N 1
ATOM 623 C CA . CYS A 1 80 ? -2.321 -0.661 10.072 1.00 96.06 80 CYS A CA 1
ATOM 624 C C . CYS A 1 80 ? -3.025 -1.727 10.922 1.00 96.06 80 CYS A C 1
ATOM 626 O O . CYS A 1 80 ? -2.545 -2.062 12.002 1.00 96.06 80 CYS A O 1
ATOM 628 N N . ALA A 1 81 ? -4.124 -2.311 10.432 1.00 95.44 81 ALA A N 1
ATOM 629 C CA . ALA A 1 81 ? -4.851 -3.352 11.155 1.00 95.44 81 ALA A CA 1
ATOM 630 C C . ALA A 1 81 ? -4.001 -4.615 11.373 1.00 95.44 81 ALA A C 1
ATOM 632 O O . ALA A 1 81 ? -4.017 -5.185 12.463 1.00 95.44 81 ALA A O 1
ATOM 633 N N . ASN A 1 82 ? -3.225 -5.033 10.365 1.00 94.75 82 ASN A N 1
ATOM 634 C CA . ASN A 1 82 ? -2.323 -6.183 10.485 1.00 94.75 82 ASN A CA 1
ATOM 635 C C . ASN A 1 82 ? -1.104 -5.896 11.381 1.00 94.75 82 ASN A C 1
ATOM 637 O O . ASN A 1 82 ? -0.593 -6.819 12.010 1.00 94.75 82 ASN A O 1
ATOM 641 N N . ALA A 1 83 ? -0.673 -4.636 11.479 1.00 94.75 83 ALA A N 1
ATOM 642 C CA . ALA A 1 83 ? 0.371 -4.178 12.401 1.00 94.75 83 ALA A CA 1
ATOM 643 C C . ALA A 1 83 ? -0.161 -3.836 13.813 1.00 94.75 83 ALA A C 1
ATOM 645 O O . ALA A 1 83 ? 0.548 -3.246 14.625 1.00 94.75 83 ALA A O 1
ATOM 646 N N . ALA A 1 84 ? -1.420 -4.182 14.115 1.00 94.88 84 ALA A N 1
ATOM 647 C CA . A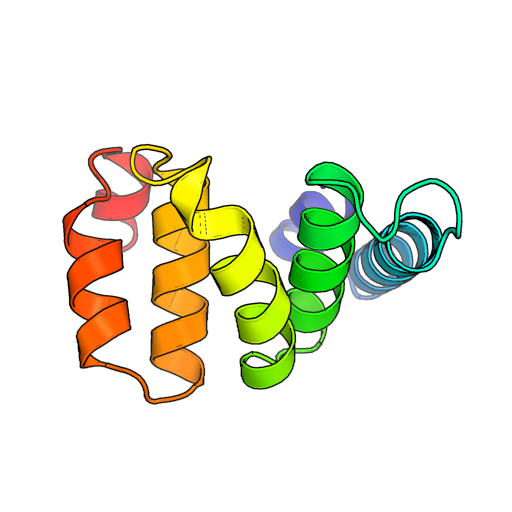LA A 1 84 ? -2.106 -3.893 15.379 1.00 94.88 84 ALA A CA 1
ATOM 648 C C . ALA A 1 84 ? -2.257 -2.393 15.736 1.00 94.88 84 ALA A C 1
ATOM 650 O O . ALA A 1 84 ? -2.600 -2.056 16.873 1.00 94.88 84 ALA A O 1
ATOM 651 N N . ASP A 1 85 ? -2.096 -1.485 14.770 1.00 94.62 85 ASP A N 1
ATOM 652 C CA . ASP A 1 85 ? -2.387 -0.054 14.916 1.00 94.62 85 ASP A CA 1
ATOM 653 C C . ASP A 1 85 ? -3.862 0.230 14.591 1.00 94.62 85 ASP A C 1
ATOM 655 O O . ASP A 1 85 ? -4.229 0.847 13.588 1.00 94.62 85 ASP A O 1
ATOM 659 N N . TYR A 1 86 ? -4.752 -0.282 15.443 1.00 94.06 86 TYR A N 1
ATOM 660 C CA . TYR A 1 86 ? -6.198 -0.248 15.195 1.00 94.06 86 TYR A CA 1
ATOM 661 C C . TYR A 1 86 ? -6.788 1.162 15.180 1.00 94.06 86 TYR A C 1
ATOM 663 O O . TYR A 1 86 ? -7.823 1.393 14.551 1.00 94.06 86 TYR A O 1
ATOM 671 N N . LYS A 1 87 ? -6.157 2.106 15.887 1.00 95.81 87 LYS A N 1
ATOM 672 C CA . LYS A 1 87 ? -6.609 3.497 15.902 1.00 95.81 87 LYS A CA 1
ATOM 673 C C . LYS A 1 87 ? -6.412 4.110 14.521 1.00 95.81 87 LYS A C 1
ATOM 675 O O . LYS A 1 87 ? -7.371 4.621 13.946 1.00 95.81 87 LYS A O 1
ATOM 680 N N . GLU A 1 88 ? -5.197 4.014 13.992 1.00 93.94 88 GLU A N 1
ATOM 681 C CA . GLU A 1 88 ? -4.873 4.581 12.690 1.00 93.94 88 GLU A CA 1
ATOM 682 C C . GLU A 1 88 ? -5.575 3.819 11.554 1.00 93.94 88 GLU A C 1
ATOM 684 O O . GLU A 1 88 ? -6.081 4.441 10.620 1.00 93.94 88 GLU A O 1
ATOM 689 N N . ALA A 1 89 ? -5.731 2.497 11.694 1.00 94.50 89 ALA A N 1
ATOM 690 C CA . ALA A 1 89 ? -6.514 1.681 10.768 1.00 94.50 89 ALA A CA 1
ATOM 691 C C . ALA A 1 89 ? -7.959 2.175 10.647 1.00 94.50 89 ALA A C 1
ATOM 693 O O . ALA A 1 89 ? -8.463 2.389 9.546 1.00 94.50 89 ALA A O 1
ATOM 694 N N . LYS A 1 90 ? -8.629 2.391 11.785 1.00 93.12 90 LYS A N 1
ATOM 695 C CA . LYS A 1 90 ? -10.012 2.873 11.811 1.00 93.12 90 LYS A CA 1
ATOM 696 C C . LYS A 1 90 ? -10.135 4.250 11.163 1.00 93.12 90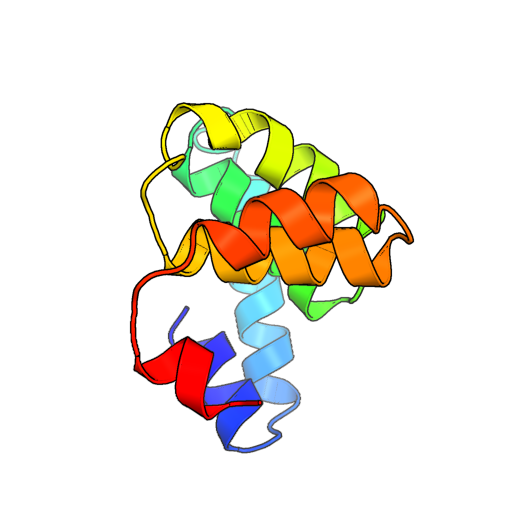 LYS A C 1
ATOM 698 O O . LYS A 1 90 ? -11.066 4.471 10.398 1.00 93.12 90 LYS A O 1
ATOM 703 N N . GLU A 1 91 ? -9.233 5.172 11.486 1.00 93.88 91 GLU A N 1
ATOM 704 C CA . GLU A 1 91 ? -9.249 6.524 10.921 1.00 93.88 91 GLU A CA 1
ATOM 705 C C . GLU A 1 91 ? -9.091 6.501 9.395 1.00 93.88 91 GLU A C 1
ATOM 707 O O . GLU A 1 91 ? -9.834 7.197 8.709 1.00 93.88 91 GLU A O 1
ATOM 712 N N . ALA A 1 92 ? -8.192 5.665 8.866 1.00 92.81 92 ALA A N 1
ATOM 713 C CA . ALA A 1 92 ? -7.983 5.515 7.428 1.00 92.81 92 ALA A CA 1
ATOM 714 C C . ALA A 1 92 ? -9.181 4.865 6.719 1.00 92.81 92 ALA A C 1
ATOM 716 O O . ALA A 1 92 ? -9.687 5.402 5.738 1.00 92.81 92 ALA A O 1
ATOM 717 N N . LEU A 1 93 ? -9.700 3.753 7.251 1.00 90.69 93 LEU A N 1
ATOM 718 C CA . LEU A 1 93 ? -10.829 3.039 6.642 1.00 90.69 93 LEU A CA 1
ATOM 719 C C . LEU A 1 93 ? -12.126 3.858 6.661 1.00 90.69 93 LEU A C 1
ATOM 721 O O . LEU A 1 93 ? -12.958 3.708 5.773 1.00 90.69 93 LEU A O 1
ATOM 725 N N . LEU A 1 94 ? -12.302 4.752 7.640 1.00 91.50 94 LEU A N 1
ATOM 726 C CA . LEU A 1 94 ? -13.443 5.673 7.676 1.00 91.50 94 LEU A CA 1
ATOM 727 C C . LEU A 1 94 ? -13.384 6.767 6.605 1.00 91.50 94 LEU A C 1
ATOM 729 O O . LEU A 1 94 ? -14.416 7.371 6.315 1.00 91.50 94 LEU A O 1
ATOM 733 N N . GLN A 1 95 ? -12.205 7.047 6.046 1.00 89.38 95 GLN A N 1
ATOM 734 C CA . GLN A 1 95 ? -12.055 8.018 4.962 1.00 89.38 95 GLN A CA 1
ATOM 735 C C . GLN A 1 95 ? -12.414 7.432 3.597 1.00 89.38 95 GLN A C 1
ATOM 737 O O . GLN A 1 95 ? -12.691 8.210 2.691 1.00 89.38 95 GLN A O 1
ATOM 742 N N . VAL A 1 96 ? -12.452 6.101 3.464 1.00 90.00 96 VAL A N 1
ATOM 743 C CA . VAL A 1 96 ? -12.774 5.420 2.206 1.00 90.00 96 VAL A CA 1
ATOM 744 C C . VAL A 1 96 ? -14.245 5.639 1.850 1.00 90.00 96 VAL A C 1
ATOM 746 O O . VAL A 1 96 ? -15.145 5.208 2.577 1.00 90.00 96 VAL A O 1
ATOM 749 N N . GLN A 1 97 ? -14.500 6.304 0.723 1.00 86.00 97 GLN A N 1
ATOM 750 C CA . GLN A 1 97 ? -15.861 6.618 0.266 1.00 86.00 97 GLN A CA 1
ATOM 751 C C . GLN A 1 97 ? -16.355 5.679 -0.834 1.00 86.00 97 GLN A C 1
ATOM 753 O O . GLN A 1 97 ? -17.563 5.480 -0.962 1.00 86.00 97 GLN A O 1
ATOM 758 N N . ASN A 1 98 ? -15.445 5.083 -1.605 1.00 82.56 98 ASN A N 1
ATOM 759 C CA . ASN A 1 98 ? -15.760 4.183 -2.706 1.00 82.56 98 ASN A CA 1
ATOM 760 C C . ASN A 1 98 ? -16.581 2.965 -2.253 1.00 82.56 98 ASN A C 1
ATOM 762 O O . ASN A 1 98 ? -16.130 2.115 -1.481 1.00 82.56 98 ASN A O 1
ATOM 766 N N . ASP A 1 99 ? -17.784 2.849 -2.816 1.00 76.06 99 ASP A N 1
ATOM 767 C CA . ASP A 1 99 ? -18.756 1.813 -2.472 1.00 76.06 99 ASP A CA 1
ATOM 768 C C . ASP A 1 99 ? -18.256 0.386 -2.736 1.00 76.06 99 ASP A C 1
ATOM 770 O O . ASP A 1 99 ? -18.724 -0.548 -2.088 1.00 76.06 99 ASP A O 1
ATOM 774 N N . LYS A 1 100 ? -17.280 0.195 -3.638 1.00 76.25 100 LYS A N 1
ATOM 775 C CA . LYS A 1 100 ? -16.683 -1.128 -3.882 1.00 76.25 100 LYS A CA 1
ATOM 776 C C . LYS A 1 100 ? -16.037 -1.697 -2.622 1.00 76.25 100 LYS A C 1
ATOM 778 O O . LYS A 1 100 ? -16.261 -2.858 -2.306 1.00 76.25 100 LYS A O 1
ATOM 783 N N . TYR A 1 101 ? -15.295 -0.868 -1.893 1.00 66.88 101 TYR A N 1
ATOM 784 C CA . TYR A 1 101 ? -14.651 -1.264 -0.642 1.00 66.88 101 TYR A CA 1
ATOM 785 C C . TYR A 1 101 ? -15.654 -1.391 0.504 1.00 66.88 101 TYR A C 1
ATOM 787 O O . TYR A 1 101 ? -15.512 -2.243 1.376 1.00 66.88 101 TYR A O 1
ATOM 795 N N . ARG A 1 102 ? -16.725 -0.592 0.480 1.00 66.12 102 ARG A N 1
ATOM 796 C CA . ARG A 1 102 ? -17.803 -0.676 1.479 1.00 66.12 102 ARG A CA 1
ATOM 797 C C . ARG A 1 102 ? -18.646 -1.946 1.336 1.00 66.12 102 ARG A C 1
ATOM 799 O O . ARG A 1 102 ? -19.259 -2.353 2.314 1.00 66.12 102 ARG A O 1
ATOM 806 N N . ALA A 1 103 ? -18.673 -2.556 0.150 1.00 68.12 103 ALA A N 1
ATOM 807 C CA . ALA A 1 103 ? -19.396 -3.796 -0.132 1.00 68.12 103 ALA A CA 1
ATOM 808 C C . ALA A 1 103 ? -18.590 -5.080 0.154 1.00 68.12 103 ALA A C 1
ATOM 810 O O . ALA A 1 103 ? -19.158 -6.168 0.088 1.00 68.12 103 ALA A O 1
ATOM 811 N N . GLU A 1 104 ? -17.287 -4.980 0.448 1.00 59.50 104 GLU A N 1
ATOM 812 C CA . GLU A 1 104 ? -16.451 -6.131 0.838 1.00 59.50 104 GLU A CA 1
ATOM 813 C C . GLU A 1 104 ? -16.606 -6.529 2.323 1.00 59.50 104 GLU A C 1
ATOM 815 O O . GLU A 1 104 ? -15.996 -7.512 2.749 1.00 59.50 104 GLU A O 1
ATOM 820 N N . PHE A 1 105 ? -17.443 -5.812 3.089 1.00 46.47 105 PHE A N 1
ATOM 821 C CA . PHE A 1 105 ? -17.758 -6.076 4.500 1.00 46.47 105 PHE A CA 1
ATOM 822 C C . PHE A 1 105 ? -19.181 -6.602 4.722 1.00 46.47 105 PHE A C 1
ATOM 824 O O . PHE A 1 105 ? -20.135 -6.024 4.153 1.00 46.47 105 PHE A O 1
#

Sequence (105 aa):
VVFAALGQKTGSREHLKLAQQLFQLVGASASECDTIPGRQCMASCFFLLKQFDDALVYLKSVKPYFSNDDDFNWDYGIACANAADYKEAKEALLQVQNDKYRAEF

Organism: NCBI:txid89044

InterPro domains:
  IPR011990 Tetratricopeptide-like helical domain superfamily [G3DSA:1.25.40.10] (1-104)
  IPR011990 Tetratricopeptide-like helical domain superfamily [SSF48452] (41-97)
  IPR030511 Tetratricopeptide repeat protein 26 [PTHR14781] (1-104)